Protein AF-A0A411X5J1-F1 (afdb_monomer_lite)

pLDDT: mean 71.18, std 16.51, range [30.91, 96.19]

Organism: NCBI:txid321983

Secondary structure (DSSP, 8-state):
----TTTHHHHHHHHHHHHHHHHHHHHHHHHHHHHHHHHHHHHHHHHHHHHHHHHHS-HHHHTT-HHHHHHHHHHHHHHHHHHTT-SSPPPGGG-EEEETTEES-SS--S-EEEEEEEEEE-TTT--EEEEEEEE-----S-----------------

Foldseek 3Di:
DDDDPPPVVVVVVVVVVVVVVVVVVVVVVVVVVVLVVLLVVLLVVQQVVLQVVLLPDDLVCLAPPLVVSLVSSLVSSQVSCVVSVPPFRFDSVQWDKPQDPHGRHPDDGQAIKIKTWTWDQDPVVRDIDIDIDTPRPRDGSPPPPPPPPPPPDDPPDD

Structure (mmCIF, N/CA/C/O backbone):
data_AF-A0A411X5J1-F1
#
_entry.id   AF-A0A411X5J1-F1
#
loop_
_atom_site.group_PDB
_atom_site.id
_atom_site.type_symbol
_atom_site.label_atom_id
_atom_site.label_alt_id
_atom_site.label_comp_id
_atom_site.label_asym_id
_atom_site.label_entity_id
_atom_site.label_seq_id
_atom_site.pdbx_PDB_ins_code
_atom_site.Cartn_x
_atom_site.Cartn_y
_atom_site.Cartn_z
_atom_site.occupancy
_atom_site.B_iso_or_equiv
_atom_site.auth_seq_id
_atom_site.auth_comp_id
_atom_site.auth_asym_id
_atom_site.auth_atom_id
_atom_site.pdbx_PDB_model_num
ATOM 1 N N . MET A 1 1 ? -33.454 -12.530 62.401 1.00 49.94 1 MET A N 1
ATOM 2 C CA . MET A 1 1 ? -32.163 -12.105 61.813 1.00 49.94 1 MET A CA 1
ATOM 3 C C . MET A 1 1 ? -32.412 -11.656 60.385 1.00 49.94 1 MET A C 1
ATOM 5 O O . MET A 1 1 ? -32.616 -12.488 59.516 1.00 49.94 1 MET A O 1
ATOM 9 N N . ASN A 1 2 ? -32.499 -10.345 60.175 1.00 54.47 2 ASN A N 1
ATOM 10 C CA . ASN A 1 2 ? -32.902 -9.745 58.906 1.00 54.47 2 ASN A CA 1
ATOM 11 C C . ASN A 1 2 ? -31.633 -9.324 58.146 1.00 54.47 2 ASN A C 1
ATOM 13 O O . ASN A 1 2 ? -31.114 -8.231 58.356 1.00 54.47 2 ASN A O 1
ATOM 17 N N . ARG A 1 3 ? -31.052 -10.237 57.358 1.00 63.88 3 ARG A N 1
ATOM 18 C CA . ARG A 1 3 ? -29.898 -9.924 56.501 1.00 63.88 3 ARG A CA 1
ATOM 19 C C . ARG A 1 3 ? -30.434 -9.253 55.243 1.00 63.88 3 ARG A C 1
ATOM 21 O O . ARG A 1 3 ? -31.085 -9.914 54.448 1.00 63.88 3 ARG A O 1
ATOM 28 N N . GLN A 1 4 ? -30.207 -7.951 55.093 1.00 57.50 4 GLN A N 1
ATOM 29 C CA . GLN A 1 4 ? -30.597 -7.196 53.901 1.00 57.50 4 GLN A CA 1
ATOM 30 C C . GLN A 1 4 ? -29.741 -7.636 52.695 1.00 57.50 4 GLN A C 1
ATOM 32 O O . GLN A 1 4 ? -28.550 -7.331 52.672 1.00 57.50 4 GLN A O 1
ATOM 37 N N . PRO A 1 5 ? -30.309 -8.282 51.658 1.00 59.94 5 PRO A N 1
ATOM 38 C CA . PRO A 1 5 ? -29.554 -8.740 50.486 1.00 59.94 5 PRO A CA 1
ATOM 39 C C . PRO A 1 5 ? -29.338 -7.631 49.434 1.00 59.94 5 PRO A C 1
ATOM 41 O O . PRO A 1 5 ? -29.027 -7.906 48.280 1.00 59.94 5 PRO A O 1
ATOM 44 N N . HIS A 1 6 ? -29.581 -6.362 49.777 1.00 57.56 6 HIS A N 1
ATOM 45 C CA . HIS A 1 6 ? -29.662 -5.280 48.785 1.00 57.56 6 HIS A CA 1
ATOM 46 C C . HIS A 1 6 ? -28.303 -4.693 48.389 1.00 57.56 6 HIS A C 1
ATOM 48 O O . HIS A 1 6 ? -28.175 -4.154 47.295 1.00 57.56 6 HIS A O 1
ATOM 54 N N . ARG A 1 7 ? -27.275 -4.829 49.233 1.00 59.69 7 ARG A N 1
ATOM 55 C CA . ARG A 1 7 ? -25.958 -4.227 48.975 1.00 59.69 7 ARG A CA 1
ATOM 56 C C . ARG A 1 7 ? -25.093 -5.042 48.004 1.00 59.69 7 ARG A C 1
ATOM 58 O O . ARG A 1 7 ? -24.275 -4.469 47.298 1.00 59.69 7 ARG A O 1
ATOM 65 N N . GLU A 1 8 ? -25.318 -6.351 47.916 1.00 62.91 8 GLU A N 1
ATOM 66 C CA . GLU A 1 8 ? -24.549 -7.260 47.050 1.00 62.91 8 GLU A CA 1
ATOM 67 C C . GLU A 1 8 ? -24.959 -7.164 45.570 1.00 62.91 8 GLU A C 1
ATOM 69 O O . GLU A 1 8 ? -24.153 -7.414 44.678 1.00 62.91 8 GLU A O 1
ATOM 74 N N . ARG A 1 9 ? -26.188 -6.714 45.284 1.00 65.88 9 ARG A N 1
ATOM 75 C CA . ARG A 1 9 ? -26.697 -6.594 43.908 1.00 65.88 9 ARG A CA 1
ATOM 76 C C . ARG A 1 9 ? -26.044 -5.463 43.109 1.00 65.88 9 ARG A C 1
ATOM 78 O O . ARG A 1 9 ? -25.928 -5.582 41.896 1.00 65.88 9 ARG A O 1
ATOM 85 N N . GLY A 1 10 ? -25.603 -4.392 43.775 1.00 73.56 10 GLY A N 1
ATOM 86 C CA . GLY A 1 10 ? -24.994 -3.233 43.108 1.00 73.56 10 GLY A CA 1
ATOM 87 C C . GLY A 1 10 ? -23.571 -3.484 42.602 1.00 73.56 10 GLY A C 1
ATOM 88 O O . GLY A 1 10 ? -23.153 -2.887 41.613 1.00 73.56 10 GLY A O 1
ATOM 89 N N . ILE A 1 11 ? -22.834 -4.393 43.244 1.00 85.19 11 ILE A N 1
ATOM 90 C CA . ILE A 1 11 ? -21.459 -4.728 42.845 1.00 85.19 11 ILE A CA 1
ATOM 91 C C . ILE A 1 11 ? -21.482 -5.567 41.563 1.00 85.19 11 ILE A C 1
ATOM 93 O O . ILE A 1 11 ? -20.796 -5.231 40.600 1.00 85.19 11 ILE A O 1
ATOM 97 N N . ALA A 1 12 ? -22.369 -6.564 41.494 1.00 83.94 12 ALA A N 1
ATOM 98 C CA . ALA A 1 12 ? -22.516 -7.420 40.318 1.00 83.94 12 ALA A CA 1
ATOM 99 C C . ALA A 1 12 ? -22.867 -6.633 39.040 1.00 83.94 12 ALA A C 1
ATOM 101 O O . ALA A 1 12 ? -22.371 -6.944 37.958 1.00 83.94 12 ALA A O 1
ATOM 102 N N . THR A 1 13 ? -23.684 -5.579 39.147 1.00 87.94 13 THR A N 1
ATOM 103 C CA . THR A 1 13 ? -24.018 -4.729 37.992 1.00 87.94 13 THR A CA 1
ATOM 104 C C . THR A 1 13 ? -22.830 -3.914 37.486 1.00 87.94 13 THR A C 1
ATOM 106 O O . THR A 1 13 ? -22.693 -3.730 36.279 1.00 87.94 13 THR A O 1
ATOM 109 N N . ILE A 1 14 ? -21.959 -3.446 38.385 1.00 91.25 14 ILE A N 1
ATOM 110 C CA . ILE A 1 14 ? -20.769 -2.667 38.013 1.00 91.25 14 ILE A CA 1
ATOM 111 C C . ILE A 1 14 ? -19.738 -3.574 37.340 1.00 91.25 14 ILE A C 1
ATOM 113 O O . ILE A 1 14 ? -19.187 -3.212 36.302 1.00 91.25 14 ILE A O 1
ATOM 117 N N . GLU A 1 15 ? -19.524 -4.773 37.882 1.00 92.19 15 GLU A N 1
ATOM 118 C CA . GLU A 1 15 ? -18.631 -5.767 37.281 1.00 92.19 15 GLU A CA 1
ATOM 119 C C . GLU A 1 15 ? -19.119 -6.184 35.888 1.00 92.19 15 GLU A C 1
ATOM 121 O O . GLU A 1 15 ? -18.337 -6.195 34.938 1.00 92.19 15 GLU A O 1
ATOM 126 N N . MET A 1 16 ? -20.425 -6.428 35.723 1.00 93.50 16 MET A N 1
ATOM 127 C CA . MET A 1 16 ? -20.998 -6.755 34.416 1.00 93.50 16 MET A CA 1
ATOM 128 C C . MET A 1 16 ? -20.840 -5.601 33.415 1.00 93.50 16 MET A C 1
ATOM 130 O O . MET A 1 16 ? -20.458 -5.836 32.270 1.00 93.50 16 MET A O 1
ATOM 134 N N . ALA A 1 17 ? -21.078 -4.354 33.834 1.00 93.69 17 ALA A N 1
ATOM 135 C CA . ALA A 1 17 ? -20.892 -3.185 32.975 1.00 93.69 17 ALA A CA 1
ATOM 136 C C . ALA A 1 17 ? -19.426 -3.019 32.536 1.00 93.69 17 ALA A C 1
ATOM 138 O O . ALA A 1 17 ? -19.161 -2.711 31.370 1.00 93.69 17 ALA A O 1
ATOM 139 N N . ALA A 1 18 ? -18.472 -3.275 33.435 1.00 94.12 18 ALA A N 1
ATOM 140 C CA . ALA A 1 18 ? -17.049 -3.243 33.115 1.00 94.12 18 ALA A CA 1
ATOM 141 C C . ALA A 1 18 ? -16.677 -4.315 32.079 1.00 94.12 18 ALA A C 1
ATOM 143 O O . ALA A 1 18 ? -16.007 -4.002 31.095 1.00 94.12 18 ALA A O 1
ATOM 144 N N . VAL A 1 19 ? -17.167 -5.550 32.246 1.00 96.19 19 VAL A N 1
ATOM 145 C CA . VAL A 1 19 ? -16.939 -6.639 31.282 1.00 96.19 19 VAL A CA 1
ATOM 146 C C . VAL A 1 19 ? -17.532 -6.292 29.918 1.00 96.19 19 VAL A C 1
ATOM 148 O O . VAL A 1 19 ? -16.838 -6.411 28.913 1.00 96.19 19 VAL A O 1
ATOM 151 N N . VAL A 1 20 ? -18.772 -5.796 29.864 1.00 96.06 20 VAL A N 1
ATOM 152 C CA . VAL A 1 20 ? -19.411 -5.404 28.596 1.00 96.06 20 VAL A CA 1
ATOM 153 C C . VAL A 1 20 ? -18.599 -4.314 27.896 1.00 96.06 20 VAL A C 1
ATOM 155 O O . VAL A 1 20 ? -18.256 -4.459 26.724 1.00 96.06 20 VAL A O 1
ATOM 158 N N . THR A 1 21 ? -18.204 -3.266 28.618 1.00 94.12 21 THR A N 1
ATOM 159 C CA . THR A 1 21 ? -17.416 -2.167 28.040 1.00 94.12 21 THR A CA 1
ATOM 160 C C . THR A 1 21 ? -16.065 -2.663 27.518 1.00 94.12 21 THR A C 1
ATOM 162 O O . THR A 1 21 ? -15.686 -2.354 26.389 1.00 94.12 21 THR A O 1
ATOM 165 N N . LEU A 1 22 ? -15.368 -3.502 28.292 1.00 95.75 22 LEU A N 1
ATOM 166 C CA . LEU A 1 22 ? -14.099 -4.108 27.889 1.00 95.75 22 LEU A CA 1
ATOM 167 C C . LEU A 1 22 ? -14.261 -4.980 26.635 1.00 95.75 22 LEU A C 1
ATOM 169 O O . LEU A 1 22 ? -13.460 -4.880 25.708 1.00 95.75 22 LEU A O 1
ATOM 173 N N . THR A 1 23 ? -15.311 -5.802 26.570 1.00 95.94 23 THR A N 1
ATOM 174 C CA . THR A 1 23 ? -15.566 -6.656 25.400 1.00 95.94 23 THR A CA 1
ATOM 175 C C . THR A 1 23 ? -15.847 -5.844 24.138 1.00 95.94 23 THR A C 1
ATOM 177 O O . THR A 1 23 ? -15.330 -6.199 23.082 1.00 95.94 23 THR A O 1
ATOM 180 N N . ILE A 1 24 ? -16.578 -4.726 24.236 1.00 93.81 24 ILE A N 1
ATOM 181 C CA . ILE A 1 24 ? -16.824 -3.824 23.099 1.00 93.81 24 ILE A CA 1
ATOM 182 C C . ILE A 1 24 ? -15.504 -3.236 22.586 1.00 93.81 24 ILE A C 1
ATOM 184 O O . ILE A 1 24 ? -15.264 -3.242 21.380 1.00 93.81 24 ILE A O 1
ATOM 188 N N . VAL A 1 25 ? -14.625 -2.786 23.487 1.00 91.56 25 VAL A N 1
ATOM 189 C CA . VAL A 1 25 ? -13.308 -2.240 23.114 1.00 91.56 25 VAL A CA 1
ATOM 190 C C . VAL A 1 25 ? -12.439 -3.304 22.439 1.00 91.56 25 VAL A C 1
ATOM 192 O O . VAL A 1 25 ? -11.850 -3.040 21.393 1.00 91.56 25 VAL A O 1
ATOM 195 N N . ILE A 1 26 ? -12.388 -4.523 22.984 1.00 94.31 26 ILE A N 1
ATOM 196 C CA . ILE A 1 26 ? -11.620 -5.627 22.387 1.00 94.31 26 ILE A CA 1
ATOM 197 C C . ILE A 1 26 ? -12.154 -5.965 20.991 1.00 94.31 26 ILE A C 1
ATOM 199 O O . ILE A 1 26 ? -11.372 -6.125 20.054 1.00 94.31 26 ILE A O 1
ATOM 203 N N . LEU A 1 27 ? -13.476 -6.035 20.830 1.00 93.81 27 LEU A N 1
ATOM 204 C CA . LEU A 1 27 ? -14.103 -6.341 19.546 1.00 93.81 27 LEU A CA 1
ATOM 205 C C . LEU A 1 27 ? -13.804 -5.243 18.513 1.00 93.81 27 LEU A C 1
ATOM 207 O O . LEU A 1 27 ? -13.432 -5.559 17.384 1.00 93.81 27 LEU A O 1
ATOM 211 N N . ALA A 1 28 ? -13.854 -3.969 18.914 1.00 87.06 28 ALA A N 1
ATOM 212 C CA . ALA A 1 28 ? -13.462 -2.848 18.061 1.00 87.06 28 ALA A CA 1
ATOM 213 C C . ALA A 1 28 ? -11.994 -2.947 17.605 1.00 87.06 28 ALA A C 1
ATOM 215 O O . ALA A 1 28 ? -11.712 -2.777 16.420 1.00 87.06 28 ALA A O 1
ATOM 216 N N . MET A 1 29 ? -11.070 -3.301 18.505 1.00 86.44 29 MET A N 1
ATOM 217 C CA . MET A 1 29 ? -9.647 -3.481 18.174 1.00 86.44 29 MET A CA 1
ATOM 218 C C . MET A 1 2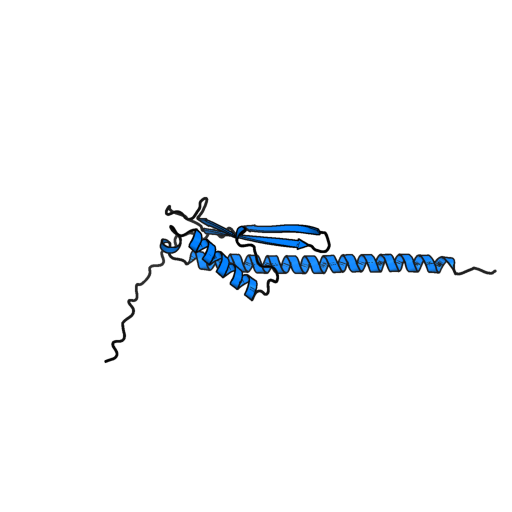9 ? -9.411 -4.641 17.192 1.00 86.44 29 MET A C 1
ATOM 220 O O . MET A 1 29 ? -8.605 -4.522 16.264 1.00 86.44 29 MET A O 1
ATOM 224 N N . ILE A 1 30 ? -10.127 -5.758 17.354 1.00 92.38 30 ILE A N 1
ATOM 225 C CA . ILE A 1 30 ? -10.042 -6.906 16.435 1.00 92.38 30 ILE A CA 1
ATOM 226 C C . ILE A 1 30 ? -10.561 -6.520 15.043 1.00 92.38 30 ILE A C 1
ATOM 228 O O . ILE A 1 30 ? -9.914 -6.814 14.040 1.00 92.38 30 ILE A O 1
ATOM 232 N N . VAL A 1 31 ? -11.693 -5.817 14.965 1.00 89.62 31 VAL A N 1
ATOM 233 C CA . VAL A 1 31 ? -12.254 -5.365 13.681 1.00 89.62 31 VAL A CA 1
ATOM 234 C C . VAL A 1 31 ? -11.323 -4.364 12.993 1.00 89.62 31 VAL A C 1
ATOM 236 O O . VAL A 1 31 ? -11.057 -4.497 11.797 1.00 89.62 31 VAL A O 1
ATOM 239 N N . LEU A 1 32 ? -10.777 -3.401 13.743 1.00 82.56 32 LEU A N 1
ATOM 240 C CA . LEU A 1 32 ? -9.849 -2.403 13.211 1.00 82.56 32 LEU A CA 1
ATOM 241 C C . LEU A 1 32 ? -8.582 -3.061 12.649 1.00 82.56 32 LEU A C 1
ATOM 243 O O . LEU A 1 32 ? -8.197 -2.795 11.511 1.00 82.56 32 LEU A O 1
ATOM 247 N N . SER A 1 33 ? -7.963 -3.969 13.407 1.00 83.75 33 SER A N 1
ATOM 248 C CA . SER A 1 33 ? -6.767 -4.693 12.955 1.00 83.75 33 SER A CA 1
ATOM 249 C C . SER A 1 33 ? -7.040 -5.598 11.748 1.00 83.75 33 SER A C 1
ATOM 251 O O . SER A 1 33 ? -6.227 -5.641 10.820 1.00 83.75 33 SER A O 1
ATOM 253 N N . GLY A 1 34 ? -8.201 -6.259 11.691 1.00 87.00 34 GLY A N 1
ATOM 254 C CA . GLY A 1 34 ? -8.632 -7.029 10.521 1.00 87.00 34 GLY A CA 1
ATOM 255 C C . GLY A 1 34 ? -8.758 -6.166 9.262 1.00 87.00 34 GLY A C 1
ATOM 256 O O . GLY A 1 34 ? -8.268 -6.536 8.196 1.00 87.00 34 GLY A O 1
ATOM 257 N N . ARG A 1 35 ? -9.337 -4.969 9.391 1.00 84.44 35 ARG A N 1
ATOM 258 C CA . ARG A 1 35 ? -9.459 -4.028 8.272 1.00 84.44 35 ARG A CA 1
ATOM 259 C C . ARG A 1 35 ? -8.094 -3.512 7.808 1.00 84.44 35 ARG A C 1
ATOM 261 O O . ARG A 1 35 ? -7.809 -3.542 6.613 1.00 84.44 35 ARG A O 1
ATOM 268 N N . LEU A 1 36 ? -7.227 -3.102 8.736 1.00 77.25 36 LEU A N 1
ATOM 269 C CA . LEU A 1 36 ? -5.877 -2.616 8.415 1.00 77.25 36 LEU A CA 1
ATOM 270 C C . LEU A 1 36 ? -5.031 -3.688 7.714 1.00 77.25 36 LEU A C 1
ATOM 272 O O . LEU A 1 36 ? -4.383 -3.412 6.705 1.00 77.25 36 LEU A O 1
ATOM 276 N N . THR A 1 37 ? -5.068 -4.927 8.211 1.00 83.00 37 THR A N 1
ATOM 277 C CA . THR A 1 37 ? -4.328 -6.044 7.602 1.00 83.00 37 THR A CA 1
ATOM 278 C C . THR A 1 37 ? -4.854 -6.395 6.213 1.00 83.00 37 THR A C 1
ATOM 280 O O . THR A 1 37 ? -4.048 -6.601 5.306 1.00 83.00 37 THR A O 1
ATOM 283 N N . TRP A 1 38 ? -6.176 -6.390 6.003 1.00 85.06 38 TRP A N 1
ATOM 284 C CA . TRP A 1 38 ? -6.763 -6.572 4.672 1.00 85.06 38 TRP A CA 1
ATOM 285 C C . TRP A 1 38 ? -6.260 -5.520 3.681 1.00 85.06 38 TRP A C 1
ATOM 287 O O . TRP A 1 38 ? -5.773 -5.872 2.604 1.00 85.06 38 TRP A O 1
ATOM 297 N N . HIS A 1 39 ? -6.308 -4.238 4.060 1.00 78.50 39 HIS A N 1
ATOM 298 C CA . HIS A 1 39 ? -5.860 -3.164 3.181 1.00 78.50 39 HIS A CA 1
ATOM 299 C C . HIS A 1 39 ? -4.362 -3.257 2.856 1.00 78.50 39 HIS A C 1
ATOM 301 O O . HIS A 1 39 ? -3.975 -3.084 1.701 1.00 78.50 39 HIS A O 1
ATOM 307 N N . ALA A 1 40 ? -3.526 -3.604 3.838 1.00 76.62 40 ALA A N 1
ATOM 308 C CA . ALA A 1 40 ? -2.096 -3.811 3.621 1.00 76.62 40 ALA A CA 1
ATOM 309 C C . ALA A 1 40 ? -1.814 -4.974 2.649 1.00 76.62 40 ALA A C 1
ATOM 311 O O . ALA A 1 40 ? -0.965 -4.865 1.761 1.00 76.62 40 ALA A O 1
ATOM 312 N N . ILE A 1 41 ? -2.545 -6.088 2.771 1.00 84.25 41 ILE A N 1
ATOM 313 C CA . ILE A 1 41 ? -2.394 -7.255 1.885 1.00 84.25 41 ILE A CA 1
ATOM 314 C C . ILE A 1 41 ? -2.870 -6.941 0.460 1.00 84.25 41 ILE A C 1
ATOM 316 O O . ILE A 1 41 ? -2.279 -7.399 -0.517 1.00 84.25 41 ILE A O 1
ATOM 320 N N . ALA A 1 42 ? -3.941 -6.168 0.314 1.00 83.44 42 ALA A N 1
ATOM 321 C CA . ALA A 1 42 ? -4.408 -5.742 -0.998 1.00 83.44 42 ALA A CA 1
ATOM 322 C C . ALA A 1 42 ? -3.409 -4.779 -1.663 1.00 83.44 42 ALA A C 1
ATOM 324 O O . ALA A 1 42 ? -3.069 -4.970 -2.832 1.00 83.44 42 ALA A O 1
ATOM 325 N N . LEU A 1 43 ? -2.872 -3.809 -0.910 1.00 80.00 43 LEU A N 1
ATOM 326 C CA . LEU A 1 43 ? -1.879 -2.862 -1.421 1.00 80.00 43 LEU A CA 1
ATOM 327 C C . LEU A 1 43 ? -0.571 -3.560 -1.822 1.00 80.00 43 LEU A C 1
ATOM 329 O O . LEU A 1 43 ? -0.110 -3.350 -2.938 1.00 80.00 43 LEU A O 1
ATOM 333 N N . THR A 1 44 ? -0.011 -4.430 -0.967 1.00 81.81 44 THR A N 1
ATOM 334 C CA . THR A 1 44 ? 1.184 -5.242 -1.306 1.00 81.81 44 THR A CA 1
ATOM 335 C C . THR A 1 44 ? 0.995 -5.984 -2.620 1.00 81.81 44 THR A C 1
ATOM 337 O O . THR A 1 44 ? 1.827 -5.898 -3.511 1.00 81.81 44 THR A O 1
ATOM 340 N N . LYS A 1 45 ? -0.122 -6.697 -2.783 1.00 83.81 45 LYS A N 1
ATOM 341 C CA . LYS A 1 45 ? -0.388 -7.454 -4.012 1.00 83.81 45 LYS A CA 1
ATOM 342 C C . LYS A 1 45 ? -0.546 -6.546 -5.230 1.00 83.81 45 LYS A C 1
ATOM 344 O O . LYS A 1 45 ? -0.090 -6.917 -6.312 1.00 83.81 45 LYS A O 1
ATOM 349 N N . GLY A 1 46 ? -1.170 -5.380 -5.064 1.00 80.00 46 GLY A N 1
ATOM 350 C CA . GLY A 1 46 ? -1.326 -4.391 -6.129 1.00 80.00 46 GLY A CA 1
ATOM 351 C C . GLY A 1 46 ? 0.008 -3.806 -6.588 1.00 80.00 46 GLY A C 1
ATOM 352 O O . GLY A 1 46 ? 0.284 -3.775 -7.790 1.00 80.00 46 GLY A O 1
ATOM 353 N N . VAL A 1 47 ? 0.870 -3.425 -5.643 1.00 80.88 47 VAL A N 1
ATOM 354 C CA . VAL A 1 47 ? 2.227 -2.938 -5.931 1.00 80.88 47 VAL A CA 1
ATOM 355 C C . VAL A 1 47 ? 3.073 -4.049 -6.559 1.00 80.88 47 VAL A C 1
ATOM 357 O O . VAL A 1 47 ? 3.685 -3.820 -7.600 1.00 80.88 47 VAL A O 1
ATOM 360 N N . ALA A 1 48 ? 3.022 -5.276 -6.036 1.00 81.12 48 ALA A N 1
ATOM 361 C CA . ALA A 1 48 ? 3.765 -6.420 -6.563 1.00 81.12 48 ALA A CA 1
ATOM 362 C C . ALA A 1 48 ? 3.393 -6.731 -8.017 1.00 81.12 48 ALA A C 1
ATOM 364 O O . ALA A 1 48 ? 4.258 -6.982 -8.862 1.00 81.12 48 ALA A O 1
ATOM 365 N N . ASN A 1 49 ? 2.093 -6.720 -8.323 1.00 83.38 49 ASN A N 1
ATOM 366 C CA . ASN A 1 49 ? 1.600 -6.942 -9.677 1.00 83.38 49 ASN A CA 1
ATOM 367 C C . ASN A 1 49 ? 2.027 -5.806 -10.612 1.00 83.38 49 ASN A C 1
ATOM 369 O O . ASN A 1 49 ? 2.501 -6.055 -11.719 1.00 83.38 49 ASN A O 1
ATOM 373 N N . THR A 1 50 ? 1.937 -4.565 -10.138 1.00 79.75 50 THR A N 1
ATOM 374 C CA . THR A 1 50 ? 2.358 -3.390 -10.905 1.00 79.75 50 THR A CA 1
ATOM 375 C C . THR A 1 50 ? 3.853 -3.420 -11.196 1.00 79.75 50 THR A C 1
ATOM 377 O O . THR A 1 50 ? 4.245 -3.247 -12.345 1.00 79.75 50 THR A O 1
ATOM 380 N N . ASN A 1 51 ? 4.688 -3.752 -10.211 1.00 79.38 51 ASN A N 1
ATOM 381 C CA . ASN A 1 51 ? 6.128 -3.944 -10.390 1.00 79.38 51 ASN A CA 1
ATOM 382 C C . ASN A 1 51 ? 6.436 -4.979 -11.481 1.00 79.38 51 ASN A C 1
ATOM 384 O O . ASN A 1 51 ? 7.312 -4.757 -12.315 1.00 79.38 51 ASN A O 1
ATOM 388 N N . ARG A 1 52 ? 5.696 -6.095 -11.523 1.00 80.69 52 ARG A N 1
ATOM 389 C CA . ARG A 1 52 ? 5.852 -7.110 -12.580 1.00 80.69 52 ARG A CA 1
ATOM 390 C C . ARG A 1 52 ? 5.484 -6.572 -13.955 1.00 80.69 52 ARG A C 1
ATOM 392 O O . ARG A 1 52 ? 6.218 -6.829 -14.903 1.00 80.69 52 ARG A O 1
ATOM 399 N N . ILE A 1 53 ? 4.383 -5.831 -14.066 1.00 82.81 53 ILE A N 1
ATOM 400 C CA . ILE A 1 53 ? 3.973 -5.210 -15.331 1.00 82.81 53 ILE A CA 1
ATOM 401 C C . ILE A 1 53 ? 5.046 -4.213 -15.767 1.00 82.81 53 ILE A C 1
ATOM 403 O O . ILE A 1 53 ? 5.562 -4.333 -16.876 1.00 82.81 53 ILE A O 1
ATOM 407 N N . VAL A 1 54 ? 5.454 -3.305 -14.876 1.00 79.06 54 VAL A N 1
ATOM 408 C CA . VAL A 1 54 ? 6.466 -2.273 -15.136 1.00 79.06 54 VAL A CA 1
ATOM 409 C C . VAL A 1 54 ? 7.800 -2.875 -15.578 1.00 79.06 54 VAL A C 1
ATOM 411 O O . VAL A 1 54 ? 8.403 -2.395 -16.534 1.00 79.06 54 VAL A O 1
ATOM 414 N N . ALA A 1 55 ? 8.225 -3.979 -14.967 1.00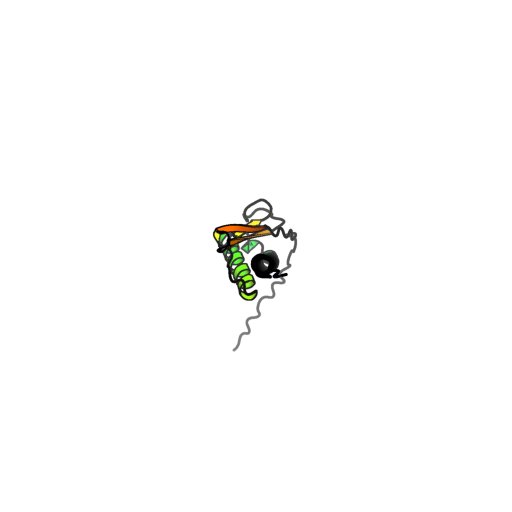 75.88 55 ALA A N 1
ATOM 415 C CA . ALA A 1 55 ? 9.452 -4.676 -15.346 1.00 75.88 55 ALA A CA 1
ATOM 416 C C . ALA A 1 55 ? 9.415 -5.306 -16.750 1.00 75.88 55 ALA A C 1
ATOM 418 O O . ALA A 1 55 ? 10.467 -5.625 -17.303 1.00 75.88 55 ALA A O 1
ATOM 419 N N . THR A 1 56 ? 8.230 -5.491 -17.337 1.00 81.31 56 THR A N 1
ATOM 420 C CA . THR A 1 56 ? 8.088 -5.993 -18.713 1.00 81.31 56 THR A CA 1
ATOM 421 C C . THR A 1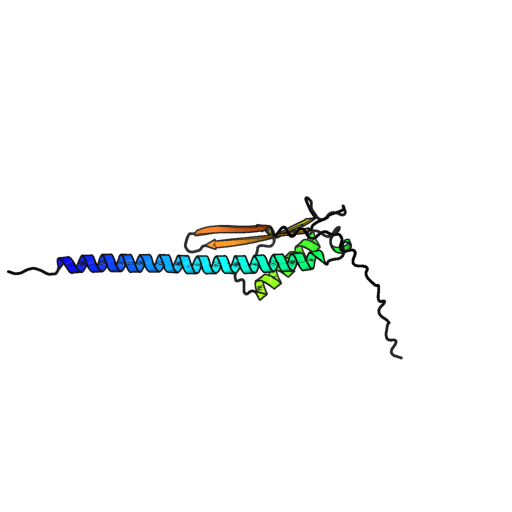 56 ? 8.047 -4.886 -19.764 1.00 81.31 56 THR A C 1
ATOM 423 O O . THR A 1 56 ? 8.134 -5.195 -20.953 1.00 81.31 56 THR A O 1
ATOM 426 N N . LEU A 1 57 ? 7.950 -3.609 -19.365 1.00 79.06 57 LEU A N 1
ATOM 427 C CA . LEU A 1 57 ? 7.933 -2.509 -20.326 1.00 79.06 57 LEU A CA 1
ATOM 428 C C . LEU A 1 57 ? 9.294 -2.357 -21.029 1.00 79.06 57 LEU A C 1
ATOM 430 O O . LEU A 1 57 ? 10.352 -2.490 -20.407 1.00 79.06 57 LEU A O 1
ATOM 434 N N . PRO A 1 58 ? 9.301 -2.041 -22.338 1.00 76.81 58 PRO A N 1
ATOM 435 C CA . PRO A 1 58 ? 10.534 -1.776 -23.058 1.00 76.81 58 PRO A CA 1
ATOM 436 C C . PRO A 1 58 ? 11.224 -0.539 -22.487 1.00 76.81 58 PRO A C 1
ATOM 438 O O . PRO A 1 58 ? 10.593 0.479 -22.202 1.00 76.81 58 PRO A O 1
ATOM 441 N N . ARG A 1 59 ? 12.554 -0.584 -22.397 1.00 72.19 59 ARG A N 1
ATOM 442 C CA . ARG A 1 59 ? 13.354 0.491 -21.795 1.00 72.19 59 ARG A CA 1
ATOM 443 C C . ARG A 1 59 ? 13.097 1.869 -22.417 1.00 72.19 59 ARG A C 1
ATOM 445 O O . ARG A 1 59 ? 13.075 2.856 -21.694 1.00 72.19 59 ARG A O 1
ATOM 452 N N . ALA A 1 60 ? 12.804 1.915 -23.717 1.00 70.38 60 ALA A N 1
ATOM 453 C CA . ALA A 1 60 ? 12.445 3.136 -24.440 1.00 70.38 60 ALA A CA 1
ATOM 454 C C . ALA A 1 60 ? 11.151 3.813 -23.941 1.00 70.38 60 ALA A C 1
ATOM 456 O O . ALA A 1 60 ? 10.976 5.002 -24.162 1.00 70.38 60 ALA A O 1
ATOM 457 N N . THR A 1 61 ? 10.254 3.078 -23.274 1.00 72.25 61 THR A N 1
ATOM 458 C CA . THR A 1 61 ? 9.032 3.637 -22.656 1.00 72.25 61 THR A CA 1
ATOM 459 C C . THR A 1 6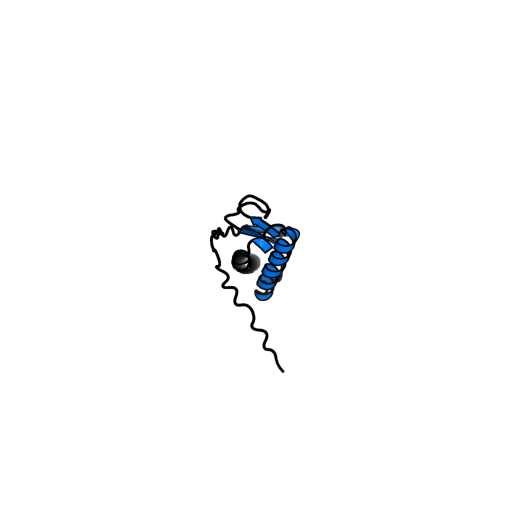1 ? 9.238 4.095 -21.213 1.00 72.25 61 THR A C 1
ATOM 461 O O . THR A 1 61 ? 8.455 4.891 -20.706 1.00 72.25 61 THR A O 1
ATOM 464 N N . ILE A 1 62 ? 10.292 3.606 -20.556 1.00 72.62 62 ILE A N 1
ATOM 465 C CA . ILE A 1 62 ? 10.633 3.918 -19.160 1.00 72.62 62 ILE A CA 1
ATOM 466 C C . ILE A 1 62 ? 11.540 5.155 -19.107 1.00 72.62 62 ILE A C 1
ATOM 468 O O . ILE A 1 62 ? 11.403 6.020 -18.244 1.00 72.62 62 ILE A O 1
ATOM 472 N N . VAL A 1 63 ? 12.462 5.244 -20.061 1.00 67.00 63 VAL A N 1
ATOM 473 C CA . VAL A 1 63 ? 13.403 6.347 -20.232 1.00 67.00 63 VAL A CA 1
ATOM 474 C C . VAL A 1 63 ? 12.686 7.603 -20.737 1.00 67.00 63 VAL A C 1
ATOM 476 O O . VAL A 1 63 ? 11.979 7.561 -21.738 1.00 67.00 63 VAL A O 1
ATOM 479 N N . GLY A 1 64 ? 12.899 8.740 -20.066 1.00 61.91 64 GLY A N 1
ATOM 480 C CA . GLY A 1 64 ? 12.426 10.056 -20.530 1.00 61.91 64 GLY A CA 1
ATOM 481 C C . GLY A 1 64 ? 10.952 10.359 -20.236 1.00 61.91 64 GLY A C 1
ATOM 482 O O . GLY A 1 64 ? 10.481 11.452 -20.538 1.00 61.91 64 GLY A O 1
ATOM 483 N N . GLY A 1 65 ? 10.239 9.422 -19.604 1.00 61.00 65 GLY A N 1
ATOM 484 C CA . GLY A 1 65 ? 8.809 9.515 -19.314 1.00 61.00 65 GLY A CA 1
ATOM 485 C C . GLY A 1 65 ? 8.464 9.232 -17.856 1.00 61.00 65 GLY A C 1
ATOM 486 O O . GLY A 1 65 ? 7.467 8.566 -17.609 1.00 61.00 65 GLY A O 1
ATOM 487 N N . SER A 1 66 ? 9.253 9.709 -16.884 1.00 68.00 66 SER A N 1
ATOM 488 C CA . SER A 1 66 ? 9.002 9.450 -15.451 1.00 68.00 66 SER A CA 1
ATOM 489 C C . SER A 1 66 ? 7.584 9.836 -15.009 1.00 68.00 66 SER A C 1
ATOM 491 O O . SER A 1 66 ? 6.979 9.135 -14.204 1.00 68.00 66 SER A O 1
ATOM 493 N N . THR A 1 67 ? 7.011 10.894 -15.587 1.00 74.88 67 THR A N 1
ATOM 494 C CA . THR A 1 67 ? 5.620 11.305 -15.353 1.00 74.88 67 THR A CA 1
ATOM 495 C C . THR A 1 67 ? 4.617 10.330 -15.965 1.00 74.88 67 THR A C 1
ATOM 497 O O . THR A 1 67 ? 3.704 9.894 -15.273 1.00 74.88 67 THR A O 1
ATOM 500 N N . ALA A 1 68 ? 4.794 9.932 -17.226 1.00 76.44 68 ALA A N 1
ATOM 501 C CA . ALA A 1 68 ? 3.925 8.954 -17.885 1.00 76.44 68 ALA A CA 1
ATOM 502 C C . ALA A 1 68 ? 3.987 7.579 -17.198 1.00 76.44 68 ALA A C 1
ATOM 504 O O . ALA A 1 68 ? 2.958 6.933 -17.007 1.00 76.44 68 ALA A O 1
ATOM 505 N N . LEU A 1 69 ? 5.180 7.168 -16.763 1.00 79.19 69 LEU A N 1
ATOM 506 C CA . LEU A 1 69 ? 5.405 5.946 -16.002 1.00 79.19 69 LEU A CA 1
ATOM 507 C C . LEU A 1 69 ? 4.756 6.022 -14.617 1.00 79.19 69 LEU A C 1
ATOM 509 O O . LEU A 1 69 ? 4.111 5.062 -14.198 1.00 79.19 69 LEU A O 1
ATOM 513 N N . LYS A 1 70 ? 4.869 7.165 -13.928 1.00 81.31 70 LYS A N 1
ATOM 514 C CA . LYS A 1 70 ? 4.178 7.406 -12.657 1.00 81.31 70 LYS A CA 1
ATOM 515 C C . LYS A 1 70 ? 2.661 7.327 -12.835 1.00 81.31 70 LYS A C 1
ATOM 517 O O . LYS A 1 70 ? 2.029 6.566 -12.113 1.00 81.31 70 LYS A O 1
ATOM 522 N N . LEU A 1 71 ? 2.079 8.003 -13.829 1.00 83.94 71 LEU A N 1
ATOM 523 C CA . LEU A 1 71 ? 0.638 7.907 -14.117 1.00 83.94 71 LEU A CA 1
ATOM 524 C C . LEU A 1 71 ? 0.198 6.478 -14.466 1.00 83.94 71 LEU A C 1
ATOM 526 O O . LEU A 1 71 ? -0.841 6.017 -13.997 1.00 83.94 71 LEU A O 1
ATOM 530 N N . PHE A 1 72 ? 0.983 5.753 -15.263 1.00 84.69 72 PHE A N 1
ATOM 531 C CA . PHE A 1 72 ? 0.703 4.353 -15.583 1.00 84.69 72 PHE A CA 1
ATOM 532 C C . PHE A 1 72 ? 0.710 3.469 -14.326 1.00 84.69 72 PHE A C 1
ATOM 534 O O . PHE A 1 72 ? -0.184 2.646 -14.130 1.00 84.69 72 PHE A O 1
ATOM 541 N N . THR A 1 73 ? 1.694 3.677 -13.453 1.00 82.06 73 THR A N 1
ATOM 542 C CA . THR A 1 73 ? 1.842 2.964 -12.178 1.00 82.06 73 THR A CA 1
ATOM 543 C C . THR A 1 73 ? 0.680 3.269 -11.233 1.00 82.06 73 THR A C 1
ATOM 545 O O . THR A 1 73 ? 0.106 2.359 -10.643 1.00 82.06 73 THR A O 1
ATOM 548 N N . ILE A 1 74 ? 0.273 4.537 -11.142 1.00 85.44 74 ILE A N 1
ATOM 549 C CA . ILE A 1 74 ? -0.894 4.970 -10.367 1.00 85.44 74 ILE A CA 1
ATOM 550 C C . ILE A 1 74 ? -2.153 4.247 -10.861 1.00 85.44 74 ILE A C 1
ATOM 552 O O . ILE A 1 74 ? -2.845 3.605 -10.076 1.00 85.44 74 ILE A O 1
ATOM 556 N N . ASN A 1 75 ? -2.416 4.272 -12.171 1.00 86.88 75 ASN A N 1
ATOM 557 C CA . ASN A 1 75 ? -3.604 3.640 -12.752 1.00 86.88 75 ASN A CA 1
ATOM 558 C C . ASN A 1 75 ? -3.639 2.122 -12.536 1.00 86.88 75 ASN A C 1
ATOM 560 O O . ASN A 1 75 ? -4.696 1.561 -12.256 1.00 86.88 75 ASN A O 1
ATOM 564 N N . THR A 1 76 ? -2.493 1.453 -12.651 1.00 85.38 76 THR A N 1
ATOM 565 C CA . THR A 1 76 ? -2.395 -0.004 -12.470 1.00 85.38 76 THR A CA 1
ATOM 566 C C . THR A 1 76 ? -2.540 -0.419 -11.010 1.00 85.38 76 THR A C 1
ATOM 568 O O . THR A 1 76 ? -3.254 -1.384 -10.727 1.00 85.38 76 THR A O 1
ATOM 571 N N . VAL A 1 77 ? -1.950 0.330 -10.072 1.00 83.19 77 VAL A N 1
ATOM 572 C CA . VAL A 1 77 ? -2.186 0.100 -8.642 1.00 83.19 77 VAL A CA 1
ATOM 573 C C . VAL A 1 77 ? -3.643 0.380 -8.297 1.00 83.19 77 VAL A C 1
ATOM 575 O O . VAL A 1 77 ? -4.239 -0.445 -7.615 1.00 83.19 77 VAL A O 1
ATOM 578 N N . TYR A 1 78 ? -4.246 1.455 -8.812 1.00 87.12 78 TYR A N 1
ATOM 579 C CA . TYR A 1 78 ? -5.660 1.755 -8.580 1.00 87.12 78 TYR A CA 1
ATOM 580 C C . TYR A 1 78 ? -6.605 0.676 -9.097 1.00 87.12 78 TYR A C 1
ATOM 582 O O . TYR A 1 78 ? -7.583 0.347 -8.428 1.00 87.12 78 TYR A O 1
ATOM 590 N N . ASP A 1 79 ? -6.343 0.114 -10.273 1.00 87.75 79 ASP A N 1
ATOM 591 C CA . ASP A 1 79 ? -7.166 -0.973 -10.803 1.00 87.75 79 ASP A CA 1
ATOM 592 C C . ASP A 1 79 ? -7.016 -2.246 -9.946 1.00 87.75 79 ASP A C 1
ATOM 594 O O . ASP A 1 79 ? -7.995 -2.916 -9.598 1.00 87.75 79 ASP A O 1
ATOM 598 N N . ALA A 1 80 ? -5.795 -2.534 -9.486 1.00 82.94 80 ALA A N 1
ATOM 599 C CA . ALA A 1 80 ? -5.526 -3.650 -8.584 1.00 82.94 80 ALA A CA 1
ATOM 600 C C . ALA A 1 80 ? -6.163 -3.466 -7.191 1.00 82.94 80 ALA A C 1
ATOM 602 O O . ALA A 1 80 ? -6.740 -4.405 -6.644 1.00 82.94 80 ALA A O 1
ATOM 603 N N . THR A 1 81 ? -6.107 -2.267 -6.609 1.00 83.25 81 THR A N 1
ATOM 604 C CA . THR A 1 81 ? -6.734 -1.980 -5.310 1.00 83.25 81 THR A CA 1
ATOM 605 C C . THR A 1 81 ? -8.253 -1.958 -5.425 1.00 83.25 81 THR A C 1
ATOM 607 O O . THR A 1 81 ? -8.944 -2.526 -4.578 1.00 83.25 81 THR A O 1
ATOM 610 N N . ARG A 1 82 ? -8.797 -1.388 -6.503 1.00 86.38 82 ARG A N 1
ATOM 611 C CA . ARG A 1 82 ? -10.241 -1.363 -6.756 1.00 86.38 82 ARG A CA 1
ATOM 612 C C . ARG A 1 82 ? -10.811 -2.761 -6.966 1.00 86.38 82 ARG A C 1
ATOM 614 O O . ARG A 1 82 ? -11.845 -3.083 -6.386 1.00 86.38 82 ARG A O 1
ATOM 621 N N . SER A 1 83 ? -10.139 -3.605 -7.748 1.00 83.56 83 SER A N 1
ATOM 622 C CA . SER A 1 83 ? -10.545 -5.006 -7.931 1.00 83.56 83 SER A CA 1
ATOM 623 C C . SER A 1 83 ? -10.430 -5.832 -6.643 1.00 83.56 83 SER A C 1
ATOM 625 O O . SER A 1 83 ? -11.210 -6.761 -6.444 1.00 83.56 83 SER A O 1
ATOM 627 N N . ALA A 1 84 ? -9.532 -5.453 -5.728 1.00 79.38 84 ALA A N 1
ATOM 628 C CA . ALA A 1 84 ? -9.438 -6.023 -4.383 1.00 79.38 84 ALA A CA 1
ATOM 629 C C . ALA A 1 84 ? -10.485 -5.476 -3.386 1.00 79.38 84 ALA A C 1
ATOM 631 O O . ALA A 1 84 ? -10.506 -5.907 -2.231 1.00 79.38 84 ALA A O 1
ATOM 632 N N . GLY A 1 85 ? -11.349 -4.542 -3.805 1.00 82.19 85 GLY A N 1
ATOM 633 C CA . GLY A 1 85 ? -12.382 -3.949 -2.952 1.00 82.19 85 GLY A CA 1
ATOM 634 C C . GLY A 1 85 ? -11.824 -3.007 -1.884 1.00 82.19 85 GLY A C 1
ATOM 635 O O . GLY A 1 85 ? -12.351 -2.950 -0.775 1.00 82.19 85 GLY A O 1
ATOM 636 N N . LEU A 1 86 ? -10.723 -2.311 -2.175 1.00 80.81 86 LEU A N 1
ATOM 637 C CA . LEU A 1 86 ? -10.152 -1.327 -1.260 1.00 80.81 86 LEU A CA 1
ATOM 638 C C . LEU A 1 86 ? -11.065 -0.092 -1.173 1.00 80.81 86 LEU A C 1
ATOM 640 O O . LEU A 1 86 ? -11.201 0.644 -2.146 1.00 80.81 86 LEU A O 1
ATOM 644 N N . ASP A 1 87 ? -11.664 0.152 -0.004 1.00 78.25 87 ASP A N 1
ATOM 645 C CA . ASP A 1 87 ? -12.494 1.351 0.228 1.00 78.25 87 ASP A CA 1
ATOM 646 C C . ASP A 1 87 ? -11.691 2.660 0.154 1.00 78.25 87 ASP A C 1
ATOM 648 O O . ASP A 1 87 ? -12.214 3.699 -0.245 1.00 78.25 87 ASP A O 1
ATOM 652 N N . ILE A 1 88 ? -10.427 2.617 0.589 1.00 76.56 88 ILE A N 1
ATOM 653 C CA . ILE A 1 88 ? -9.525 3.769 0.644 1.00 76.56 88 ILE A CA 1
ATOM 654 C C . ILE A 1 88 ? -8.506 3.615 -0.472 1.00 76.56 88 ILE A C 1
ATOM 656 O O . ILE A 1 88 ? -7.775 2.628 -0.524 1.00 76.56 88 ILE A O 1
ATOM 660 N N . GLN A 1 89 ? -8.465 4.606 -1.349 1.00 79.44 89 GLN A N 1
ATOM 661 C CA . GLN A 1 89 ? -7.541 4.665 -2.469 1.00 79.44 89 GLN A CA 1
ATOM 662 C C . GLN A 1 89 ? -6.239 5.365 -2.023 1.00 79.44 89 GLN A C 1
ATOM 664 O O . GLN A 1 89 ? -6.308 6.327 -1.255 1.00 79.44 89 GLN A O 1
ATOM 669 N N . PRO A 1 90 ? -5.056 4.879 -2.443 1.00 76.25 90 PRO A N 1
ATOM 670 C CA . PRO A 1 90 ? -3.782 5.556 -2.186 1.00 76.25 90 PRO A CA 1
ATOM 671 C C . PRO A 1 90 ? -3.751 6.942 -2.830 1.00 76.25 90 PRO A C 1
ATOM 673 O O . PRO A 1 90 ? -4.268 7.109 -3.923 1.00 76.25 90 PRO A O 1
ATOM 676 N N . ASP A 1 91 ? -3.141 7.921 -2.168 1.00 79.69 91 ASP A N 1
ATOM 677 C CA . ASP A 1 91 ? -3.012 9.277 -2.714 1.00 79.69 91 ASP A CA 1
ATOM 678 C C . ASP A 1 91 ? -1.973 9.301 -3.847 1.00 79.69 91 ASP A C 1
ATOM 680 O O . ASP A 1 91 ? -0.904 8.703 -3.716 1.00 79.69 91 ASP A O 1
ATOM 684 N N . GLU A 1 92 ? -2.253 10.013 -4.941 1.00 80.12 92 GLU A N 1
ATOM 685 C CA . GLU A 1 92 ? -1.363 10.151 -6.104 1.00 80.12 92 GLU A CA 1
ATOM 686 C C . GLU A 1 92 ? -0.015 10.793 -5.738 1.00 80.12 92 GLU A C 1
ATOM 688 O O . GLU A 1 92 ? 1.027 10.481 -6.332 1.00 80.12 92 GLU A O 1
ATOM 693 N N . GLU A 1 93 ? -0.015 11.664 -4.726 1.00 77.44 93 GLU A N 1
ATOM 694 C CA . GLU A 1 93 ? 1.195 12.312 -4.211 1.00 77.44 93 GLU A CA 1
ATOM 695 C C . GLU A 1 93 ? 2.126 11.328 -3.493 1.00 77.44 93 GLU A C 1
ATOM 697 O O . GLU A 1 93 ? 3.342 11.520 -3.479 1.00 77.44 93 GLU A O 1
ATOM 702 N N . LEU A 1 94 ? 1.572 10.234 -2.964 1.00 75.38 94 LEU A N 1
ATOM 703 C CA . LEU A 1 94 ? 2.293 9.199 -2.226 1.00 75.38 94 LEU A CA 1
ATOM 704 C C . LEU A 1 94 ? 2.831 8.066 -3.111 1.00 75.38 94 LEU A C 1
ATOM 706 O O . LEU A 1 94 ? 3.404 7.101 -2.596 1.00 75.38 94 LEU A O 1
ATOM 710 N N . PHE A 1 95 ? 2.658 8.173 -4.428 1.00 77.25 95 PHE A N 1
ATOM 711 C CA . PHE A 1 95 ? 3.302 7.286 -5.386 1.00 77.25 95 PHE A CA 1
ATOM 712 C C . PHE A 1 95 ? 4.668 7.813 -5.790 1.00 77.25 95 PHE A C 1
ATOM 714 O O . PHE A 1 95 ? 4.814 8.969 -6.203 1.00 77.25 95 PHE A O 1
ATOM 721 N N . ASP A 1 96 ? 5.649 6.923 -5.773 1.00 78.75 96 ASP A N 1
ATOM 722 C CA . ASP A 1 96 ? 6.972 7.206 -6.298 1.00 78.75 96 ASP A CA 1
ATOM 723 C C . ASP A 1 96 ? 7.497 6.020 -7.110 1.00 78.75 96 ASP A C 1
ATOM 725 O O . ASP A 1 96 ? 7.209 4.857 -6.813 1.00 78.75 96 ASP A O 1
ATOM 729 N N . VAL A 1 97 ? 8.218 6.332 -8.185 1.00 77.06 97 VAL A N 1
ATOM 730 C CA . VAL A 1 97 ? 8.759 5.346 -9.124 1.00 77.06 97 VAL A CA 1
ATOM 731 C C . VAL A 1 97 ? 10.213 5.685 -9.383 1.00 77.06 97 VAL A C 1
ATOM 733 O O . VAL A 1 97 ? 10.534 6.661 -10.061 1.00 77.06 97 VAL A O 1
ATOM 736 N N . ASN A 1 98 ? 11.087 4.831 -8.868 1.00 77.81 98 ASN A N 1
ATOM 737 C CA . ASN A 1 98 ? 12.526 5.006 -8.934 1.00 77.81 98 ASN A CA 1
ATOM 738 C C . ASN A 1 98 ? 13.162 3.922 -9.801 1.00 77.81 98 ASN A C 1
ATOM 740 O O . ASN A 1 98 ? 12.756 2.762 -9.784 1.00 77.81 98 ASN A O 1
ATOM 744 N N . CYS A 1 99 ? 14.189 4.295 -10.554 1.00 77.56 99 CYS A N 1
ATOM 745 C CA . CYS A 1 99 ? 15.007 3.381 -11.336 1.00 77.56 99 CYS A CA 1
ATOM 746 C C . CYS A 1 99 ? 16.379 3.261 -10.655 1.00 77.56 99 CYS A C 1
ATOM 748 O O . CYS A 1 99 ? 17.284 4.070 -10.864 1.00 77.56 99 CYS A O 1
ATOM 750 N N . GLY A 1 100 ? 16.535 2.257 -9.793 1.00 76.00 100 GLY A N 1
ATOM 751 C CA . GLY A 1 100 ? 17.716 2.102 -8.946 1.00 76.00 100 GLY A CA 1
ATOM 752 C C . GLY A 1 100 ? 17.756 3.154 -7.836 1.00 76.00 100 GLY A C 1
ATOM 753 O O . GLY A 1 100 ? 16.867 3.195 -6.994 1.00 76.00 100 GLY A O 1
ATOM 754 N N . LEU A 1 101 ? 18.802 3.984 -7.820 1.00 69.25 101 LEU A N 1
ATOM 755 C CA . LEU A 1 101 ? 18.994 5.052 -6.824 1.00 69.25 101 LEU A CA 1
ATOM 756 C C . LEU A 1 101 ? 18.504 6.429 -7.300 1.00 69.25 101 LEU A C 1
ATOM 758 O O . LEU A 1 101 ? 18.611 7.403 -6.558 1.00 69.25 101 LEU A O 1
ATOM 762 N N . PHE A 1 102 ? 18.014 6.527 -8.536 1.00 72.38 102 PHE A N 1
ATOM 763 C CA . PHE A 1 102 ? 17.661 7.794 -9.168 1.00 72.38 102 PHE A CA 1
ATOM 764 C C . PHE A 1 102 ? 16.296 7.714 -9.851 1.00 72.38 102 PHE A C 1
ATOM 766 O O . PHE A 1 102 ? 15.748 6.634 -10.085 1.00 72.38 102 PHE A O 1
ATOM 773 N N . ASN A 1 103 ? 15.778 8.880 -10.235 1.00 71.94 103 ASN A N 1
ATOM 774 C CA . ASN A 1 103 ? 14.662 8.970 -11.169 1.00 71.94 103 ASN A CA 1
ATOM 775 C C . ASN A 1 103 ? 15.008 8.230 -12.469 1.00 71.94 103 ASN A C 1
ATOM 777 O O . ASN A 1 103 ? 16.175 8.170 -12.854 1.00 71.94 103 ASN A O 1
ATOM 781 N N . CYS A 1 104 ? 13.991 7.718 -13.165 1.00 72.56 104 CYS A N 1
ATOM 782 C CA . CYS A 1 104 ? 14.111 7.016 -14.449 1.00 72.56 104 CYS A CA 1
ATOM 783 C C . CYS A 1 104 ? 14.561 7.933 -15.607 1.00 72.56 104 CYS A C 1
ATOM 785 O O . CYS A 1 104 ? 13.839 8.165 -16.578 1.00 72.56 104 CYS A O 1
ATOM 787 N N . THR A 1 105 ? 15.766 8.483 -15.494 1.00 67.19 105 THR A N 1
ATOM 788 C CA . THR A 1 105 ? 16.484 9.201 -16.542 1.00 67.19 105 THR A CA 1
ATOM 789 C C . THR A 1 105 ? 17.418 8.216 -17.252 1.00 67.19 105 THR A C 1
ATOM 791 O O . THR A 1 105 ? 17.814 7.210 -16.676 1.00 67.19 105 THR A O 1
ATOM 794 N N . ASP A 1 106 ? 17.704 8.473 -18.528 1.00 60.44 106 ASP A N 1
ATOM 795 C CA . ASP A 1 106 ? 18.271 7.609 -19.594 1.00 60.44 106 ASP A CA 1
ATOM 796 C C . ASP A 1 106 ? 19.437 6.637 -19.260 1.00 60.44 106 ASP A C 1
ATOM 798 O O . ASP A 1 106 ? 19.807 5.752 -20.034 1.00 60.44 106 ASP A O 1
ATOM 802 N N . ILE A 1 107 ? 20.042 6.758 -18.087 1.00 60.62 107 ILE A N 1
ATOM 803 C CA . ILE A 1 107 ? 21.264 6.066 -17.693 1.00 60.62 107 ILE A CA 1
ATOM 804 C C . ILE A 1 107 ? 20.953 4.642 -17.200 1.00 60.62 107 ILE A C 1
ATOM 806 O O . ILE A 1 107 ? 19.929 4.395 -16.578 1.00 60.62 107 ILE A O 1
ATOM 810 N N . GLY A 1 108 ? 21.831 3.681 -17.516 1.00 63.66 108 GLY A N 1
ATOM 811 C CA . GLY A 1 108 ? 21.762 2.259 -17.129 1.00 63.66 108 GLY A CA 1
ATOM 812 C C . GLY A 1 108 ? 21.192 1.982 -15.738 1.00 63.66 108 GLY A C 1
ATOM 813 O O . GLY A 1 108 ? 21.949 1.998 -14.776 1.00 63.66 108 GLY A O 1
ATOM 814 N N . PHE A 1 109 ? 19.900 1.662 -15.634 1.00 70.50 109 PHE A N 1
ATOM 815 C CA . PHE A 1 109 ? 19.287 1.211 -14.385 1.00 70.50 109 PHE A CA 1
ATOM 816 C C . PHE A 1 109 ? 19.155 -0.312 -14.376 1.00 70.50 109 PHE A C 1
ATOM 818 O O . PHE A 1 109 ? 18.819 -0.930 -15.387 1.00 70.50 109 PHE A O 1
ATOM 825 N N . SER A 1 110 ? 19.462 -0.918 -13.230 1.00 68.44 110 SER A N 1
ATOM 826 C CA . SER A 1 110 ? 19.445 -2.371 -13.029 1.00 68.44 110 SER A CA 1
ATOM 827 C C . SER A 1 110 ? 18.199 -2.869 -12.300 1.00 68.44 110 SER A C 1
ATOM 829 O O . SER A 1 110 ? 17.943 -4.069 -12.338 1.00 68.44 110 SER A O 1
ATOM 831 N N . SER A 1 111 ? 17.436 -1.972 -11.672 1.00 70.31 111 SER A N 1
ATOM 832 C CA . SER A 1 111 ? 16.207 -2.269 -10.936 1.00 70.31 111 SER A CA 1
ATOM 833 C C . SER A 1 111 ? 15.199 -1.130 -11.070 1.00 70.31 111 SER A C 1
ATOM 835 O O . SER A 1 111 ? 15.581 0.017 -11.307 1.00 70.31 111 SER A O 1
ATOM 837 N N . ILE A 1 112 ? 13.918 -1.447 -10.897 1.00 73.25 112 ILE A N 1
ATOM 838 C CA . ILE A 1 112 ? 12.825 -0.475 -10.825 1.00 73.25 112 ILE A CA 1
ATOM 839 C C . ILE A 1 112 ? 12.094 -0.722 -9.513 1.00 73.25 112 ILE A C 1
ATOM 841 O O . ILE A 1 112 ? 11.800 -1.867 -9.175 1.00 73.25 112 ILE A O 1
ATOM 845 N N . THR A 1 113 ? 11.820 0.348 -8.786 1.00 73.56 113 THR A N 1
ATOM 846 C CA . THR A 1 113 ? 11.172 0.323 -7.484 1.00 73.56 113 THR A CA 1
ATOM 847 C C . THR A 1 113 ? 9.937 1.201 -7.560 1.00 73.56 113 THR A C 1
ATOM 849 O O . THR A 1 113 ? 10.044 2.409 -7.761 1.00 73.56 113 THR A O 1
ATOM 852 N N . VAL A 1 114 ? 8.766 0.596 -7.390 1.00 72.56 114 VAL A N 1
ATOM 853 C CA . VAL A 1 114 ? 7.517 1.324 -7.165 1.00 72.56 114 VAL A CA 1
ATOM 854 C C . VAL A 1 114 ? 7.241 1.347 -5.669 1.00 72.56 114 VAL A C 1
ATOM 856 O O . VAL A 1 114 ? 7.194 0.302 -5.018 1.00 72.56 114 VAL A O 1
ATOM 859 N N . SER A 1 115 ? 7.014 2.538 -5.131 1.00 74.62 115 SER A N 1
ATOM 860 C CA . SER A 1 115 ? 6.467 2.722 -3.790 1.00 74.62 115 SER A CA 1
ATOM 861 C C . SER A 1 115 ? 5.113 3.407 -3.859 1.00 74.62 115 SER A C 1
ATOM 863 O O . SER A 1 115 ? 4.913 4.356 -4.615 1.00 74.62 115 SER A O 1
ATOM 865 N N . ALA A 1 116 ? 4.197 2.924 -3.030 1.00 72.06 116 ALA A N 1
ATOM 866 C CA . ALA A 1 116 ? 2.896 3.527 -2.806 1.00 72.06 116 ALA A CA 1
ATOM 867 C C . ALA A 1 116 ? 2.643 3.588 -1.299 1.00 72.06 116 ALA A C 1
ATOM 869 O O . ALA A 1 116 ? 3.104 2.724 -0.540 1.00 72.06 116 ALA A O 1
ATOM 870 N N . ALA A 1 117 ? 1.899 4.596 -0.858 1.00 70.31 117 ALA A N 1
ATOM 871 C CA . ALA A 1 117 ? 1.447 4.678 0.520 1.00 70.31 117 ALA A CA 1
ATOM 872 C C . ALA A 1 117 ? -0.041 5.015 0.596 1.00 70.31 117 ALA A C 1
ATOM 874 O O . ALA A 1 117 ? -0.600 5.689 -0.266 1.00 70.31 117 ALA A O 1
ATOM 875 N N . ILE A 1 118 ? -0.667 4.523 1.660 1.00 69.31 118 ILE A N 1
ATOM 876 C CA . ILE A 1 118 ? -2.058 4.806 2.006 1.00 69.31 118 ILE A CA 1
ATOM 877 C C . ILE A 1 118 ? -2.098 5.549 3.341 1.00 69.31 118 ILE A C 1
ATOM 879 O O . ILE A 1 118 ? -1.360 5.222 4.279 1.00 69.31 118 ILE A O 1
ATOM 883 N N . LEU A 1 119 ? -2.954 6.566 3.407 1.00 69.88 119 LEU A N 1
ATOM 884 C CA . LEU A 1 119 ? -3.238 7.343 4.609 1.00 69.88 119 LEU A CA 1
ATOM 885 C C . LEU A 1 119 ? -4.545 6.840 5.216 1.00 69.88 119 LEU A C 1
ATOM 887 O O . LEU A 1 119 ? -5.611 6.946 4.610 1.00 69.88 119 LEU A O 1
ATOM 891 N N . PHE A 1 120 ? -4.465 6.300 6.427 1.00 64.38 120 PHE A N 1
ATOM 892 C CA . PHE A 1 120 ? -5.636 5.937 7.208 1.00 64.38 120 PHE A CA 1
ATOM 893 C C . PHE A 1 120 ? -5.959 7.049 8.192 1.00 64.38 120 PHE A C 1
ATOM 895 O O . PHE A 1 120 ? -5.161 7.364 9.075 1.00 64.38 120 PHE A O 1
ATOM 902 N N . HIS A 1 121 ? -7.162 7.595 8.069 1.00 64.25 121 HIS A N 1
ATOM 903 C CA . HIS A 1 121 ? -7.750 8.438 9.096 1.00 64.25 121 HIS A CA 1
ATOM 904 C C . HIS A 1 121 ? -8.625 7.573 9.997 1.00 64.25 121 HIS A C 1
ATOM 906 O O . HIS A 1 121 ? -9.667 7.073 9.568 1.00 64.25 121 HIS A O 1
ATOM 912 N N . ASP A 1 122 ? -8.192 7.379 11.241 1.00 61.16 122 ASP A N 1
ATOM 913 C CA . ASP A 1 122 ? -9.003 6.703 12.241 1.00 61.16 122 ASP A CA 1
ATOM 914 C C . ASP A 1 122 ? -10.005 7.697 12.839 1.00 61.16 122 ASP A C 1
ATOM 916 O O . ASP A 1 122 ? -9.639 8.650 13.529 1.00 61.16 122 ASP A O 1
ATOM 920 N N . THR A 1 123 ? -11.292 7.486 12.576 1.00 61.97 123 THR A N 1
ATOM 921 C CA . THR A 1 123 ? -12.366 8.333 13.111 1.00 61.97 123 THR A CA 1
ATOM 922 C C . THR A 1 123 ? -12.659 8.069 14.589 1.00 61.97 123 THR A C 1
ATOM 924 O O . THR A 1 123 ? -13.343 8.872 15.217 1.00 61.97 123 THR A O 1
ATOM 927 N N . ILE A 1 124 ? -12.190 6.946 15.143 1.00 62.03 124 ILE A N 1
ATOM 928 C CA . ILE A 1 124 ? -12.451 6.519 16.524 1.00 62.03 124 ILE A CA 1
ATOM 929 C C . ILE A 1 124 ? -11.415 7.128 17.471 1.00 62.03 124 ILE A C 1
ATOM 931 O O . ILE A 1 124 ? -11.777 7.629 18.535 1.00 62.03 124 ILE A O 1
ATOM 935 N N . PHE A 1 125 ? -10.139 7.120 17.077 1.00 69.12 125 PHE A N 1
ATOM 936 C CA . PHE A 1 125 ? -9.039 7.637 17.901 1.00 69.12 125 PHE A CA 1
ATOM 937 C C . PHE A 1 125 ? -8.490 8.990 17.426 1.00 69.12 125 PHE A C 1
ATOM 939 O O . PHE A 1 125 ? -7.660 9.586 18.111 1.00 69.12 125 PHE A O 1
ATOM 946 N N . GLY A 1 126 ? -8.952 9.496 16.275 1.00 62.88 126 GLY A N 1
ATOM 947 C CA . GLY A 1 126 ? -8.510 10.774 15.706 1.00 62.88 126 GLY A CA 1
ATOM 948 C C . GLY A 1 126 ? -7.055 10.770 15.230 1.00 62.88 126 GLY A C 1
ATOM 949 O O . GLY A 1 126 ? -6.496 11.827 14.943 1.00 62.88 126 GLY A O 1
ATOM 950 N N . SER A 1 127 ? -6.423 9.598 15.170 1.00 65.62 127 SER A N 1
ATOM 951 C CA . SER A 1 127 ? -5.046 9.420 14.731 1.00 65.62 127 SER A CA 1
ATOM 952 C C . SER A 1 127 ? -4.972 9.189 13.223 1.00 65.62 127 SER A C 1
ATOM 954 O O . SER A 1 127 ? -5.841 8.567 12.608 1.00 65.62 127 SER A O 1
ATOM 956 N N . VAL A 1 128 ? -3.902 9.706 12.620 1.00 66.25 128 VAL A N 1
ATOM 957 C CA . VAL A 1 128 ? -3.562 9.452 11.219 1.00 66.25 128 VAL A CA 1
ATOM 958 C C . VAL A 1 128 ? -2.444 8.423 11.189 1.00 66.25 128 VAL A C 1
ATOM 960 O O . VAL A 1 128 ? -1.380 8.647 11.768 1.00 66.25 128 VAL A O 1
ATOM 963 N N . TYR A 1 129 ? -2.681 7.300 10.519 1.00 63.00 129 TYR A N 1
ATOM 964 C CA . TYR A 1 129 ? -1.675 6.269 10.297 1.00 63.00 129 TYR A CA 1
ATOM 965 C C . TYR A 1 129 ? -1.277 6.271 8.828 1.00 63.00 129 TYR A C 1
ATOM 967 O O . TYR A 1 129 ? -2.096 6.008 7.950 1.00 63.00 129 TYR A O 1
ATOM 975 N N . GLN A 1 130 ? -0.006 6.553 8.554 1.00 64.38 130 GLN A N 1
ATOM 976 C CA . GLN A 1 130 ? 0.554 6.418 7.217 1.00 64.38 130 GLN A CA 1
ATOM 977 C C . GLN A 1 130 ? 1.240 5.060 7.106 1.00 64.38 130 GLN A C 1
ATOM 979 O O . GLN A 1 130 ? 2.170 4.763 7.859 1.00 64.38 130 GLN A O 1
ATOM 984 N N . GLN A 1 131 ? 0.795 4.237 6.160 1.00 62.16 131 GLN A N 1
ATOM 985 C CA . GLN A 1 131 ? 1.456 2.978 5.851 1.00 62.16 131 GLN A CA 1
ATOM 986 C C . GLN A 1 131 ? 2.183 3.128 4.516 1.00 62.16 131 GLN A C 1
ATOM 988 O O . GLN A 1 131 ? 1.562 3.132 3.454 1.00 62.16 131 GLN A O 1
ATOM 993 N N . VAL A 1 132 ? 3.505 3.293 4.585 1.00 59.66 132 VAL A N 1
ATOM 994 C CA . VAL A 1 132 ? 4.377 3.323 3.405 1.00 59.66 132 VAL A CA 1
ATOM 995 C C . VAL A 1 132 ? 4.864 1.910 3.145 1.00 59.66 132 VAL A C 1
ATOM 997 O O . VAL A 1 132 ? 5.502 1.311 4.013 1.00 59.66 132 VAL A O 1
ATOM 1000 N N . LEU A 1 133 ? 4.576 1.382 1.957 1.00 59.75 133 LEU A N 1
ATOM 1001 C CA . LEU A 1 133 ? 5.127 0.108 1.523 1.00 59.75 133 LEU A CA 1
ATOM 1002 C C . LEU A 1 133 ? 6.098 0.323 0.361 1.00 59.75 133 LEU A C 1
ATOM 1004 O O . LEU A 1 133 ? 5.676 0.437 -0.792 1.00 59.75 133 LEU A O 1
ATOM 1008 N N . PRO A 1 134 ? 7.411 0.371 0.646 1.00 55.44 134 PRO A N 1
ATOM 1009 C CA . PRO A 1 134 ? 8.410 0.280 -0.397 1.00 55.44 134 PRO A CA 1
ATOM 1010 C C . PRO A 1 134 ? 8.537 -1.191 -0.795 1.00 55.44 134 PRO A C 1
ATOM 1012 O O . PRO A 1 134 ? 9.203 -1.974 -0.116 1.00 55.44 134 PRO A O 1
ATOM 1015 N N . GLU A 1 135 ? 7.898 -1.596 -1.889 1.00 56.72 135 GLU A N 1
ATOM 1016 C CA . GLU A 1 135 ? 8.180 -2.910 -2.455 1.00 56.72 135 GLU A CA 1
ATOM 1017 C C . GLU A 1 135 ? 9.398 -2.795 -3.368 1.00 56.72 135 GLU A C 1
ATOM 1019 O O . GLU A 1 135 ? 9.311 -2.447 -4.546 1.00 56.72 135 GLU A O 1
ATOM 1024 N N . ASN A 1 136 ? 10.568 -3.055 -2.786 1.00 50.25 136 ASN A N 1
ATOM 1025 C CA . ASN A 1 136 ? 11.824 -3.040 -3.517 1.00 50.25 136 ASN A CA 1
ATOM 1026 C C . ASN A 1 136 ? 12.021 -4.372 -4.247 1.00 50.25 136 ASN A C 1
ATOM 1028 O O . ASN A 1 136 ? 12.780 -5.237 -3.808 1.00 50.25 136 ASN A O 1
ATOM 1032 N N . LEU A 1 137 ? 11.286 -4.563 -5.342 1.00 48.03 137 LEU A N 1
ATOM 1033 C CA . LEU A 1 137 ? 11.462 -5.722 -6.205 1.00 48.03 137 LEU A CA 1
ATOM 1034 C C . LEU A 1 137 ? 12.633 -5.460 -7.163 1.00 48.03 137 LEU A C 1
ATOM 1036 O O . LEU A 1 137 ? 12.474 -4.905 -8.247 1.00 48.03 137 LEU A O 1
ATOM 1040 N N . THR A 1 138 ? 13.835 -5.874 -6.768 1.00 47.59 138 THR A N 1
ATOM 1041 C CA . THR A 1 138 ? 15.033 -5.839 -7.616 1.00 47.59 138 THR A CA 1
ATOM 1042 C C . THR A 1 138 ? 14.945 -6.903 -8.713 1.00 47.59 138 THR A C 1
ATOM 1044 O O . THR A 1 138 ? 15.520 -7.985 -8.611 1.00 47.59 138 THR A O 1
ATOM 1047 N N . ILE A 1 139 ? 14.211 -6.606 -9.789 1.00 48.97 139 ILE A N 1
ATOM 1048 C CA . ILE A 1 139 ? 14.244 -7.417 -11.012 1.00 48.97 139 ILE A CA 1
ATOM 1049 C C . ILE A 1 139 ? 15.440 -6.947 -11.846 1.00 48.97 139 ILE A C 1
ATOM 1051 O O . ILE A 1 139 ? 15.483 -5.766 -12.195 1.00 48.97 139 ILE A O 1
ATOM 1055 N N . PRO A 1 140 ? 16.406 -7.822 -12.183 1.00 45.47 140 PRO A N 1
ATOM 1056 C CA . PRO A 1 140 ? 17.521 -7.439 -13.035 1.00 45.47 140 PRO A CA 1
ATOM 1057 C C . PRO A 1 140 ? 16.990 -7.002 -14.404 1.00 45.47 140 PRO A C 1
ATOM 1059 O O . PRO A 1 140 ? 16.362 -7.787 -15.110 1.00 45.47 140 PRO A O 1
ATOM 1062 N N . ALA A 1 141 ? 17.301 -5.769 -14.813 1.00 44.56 141 ALA A N 1
ATOM 1063 C CA . ALA A 1 141 ? 16.927 -5.195 -16.115 1.00 44.56 141 ALA A CA 1
ATOM 1064 C C . ALA A 1 141 ? 17.498 -5.948 -17.346 1.00 44.56 141 ALA A C 1
ATOM 1066 O O . ALA A 1 141 ? 17.297 -5.537 -18.488 1.00 44.56 141 ALA A O 1
ATOM 1067 N N . ALA A 1 142 ? 18.203 -7.063 -17.135 1.00 37.47 142 ALA A N 1
ATOM 1068 C CA . ALA A 1 142 ? 18.750 -7.940 -18.162 1.00 37.47 142 ALA A CA 1
ATOM 1069 C C . ALA A 1 142 ? 17.755 -9.044 -18.567 1.00 37.47 142 ALA A C 1
ATOM 1071 O O . ALA A 1 142 ? 18.100 -10.219 -18.619 1.00 37.47 142 ALA A O 1
ATOM 1072 N N . ALA A 1 143 ? 16.517 -8.678 -18.887 1.00 36.16 143 ALA A N 1
ATOM 1073 C CA . ALA A 1 143 ? 15.729 -9.473 -19.818 1.00 36.16 143 ALA A CA 1
ATOM 1074 C C . ALA A 1 143 ? 15.834 -8.774 -21.171 1.00 36.16 143 ALA A C 1
ATOM 1076 O O . ALA A 1 143 ? 15.010 -7.933 -21.527 1.00 36.16 143 ALA A O 1
ATOM 1077 N N . THR A 1 144 ? 16.889 -9.095 -21.924 1.00 35.06 144 THR A N 1
ATOM 1078 C CA . THR A 1 144 ? 16.906 -8.873 -23.369 1.00 35.06 144 THR A CA 1
ATOM 1079 C C . THR A 1 144 ? 15.746 -9.680 -23.942 1.00 35.06 144 THR A C 1
ATOM 1081 O O . THR A 1 144 ? 15.902 -10.843 -24.298 1.00 35.06 144 THR A O 1
ATOM 1084 N N . GLN A 1 145 ? 14.548 -9.098 -23.978 1.00 35.22 145 GLN A N 1
ATOM 1085 C CA . GLN A 1 145 ? 13.480 -9.638 -24.795 1.00 35.22 145 GLN A CA 1
ATOM 1086 C C . GLN A 1 145 ? 13.928 -9.424 -26.236 1.00 35.22 145 GLN A C 1
ATOM 1088 O O . GLN A 1 145 ? 13.909 -8.309 -26.759 1.00 35.22 145 GLN A O 1
ATOM 1093 N N . THR A 1 146 ? 14.433 -10.487 -26.858 1.00 30.91 146 THR A N 1
ATOM 1094 C CA . THR A 1 146 ? 14.589 -10.554 -28.305 1.00 30.91 146 THR A CA 1
ATOM 1095 C C . THR A 1 146 ? 13.183 -10.459 -28.878 1.00 30.91 146 THR A C 1
ATOM 1097 O O . THR A 1 146 ? 12.473 -11.456 -28.979 1.00 30.91 146 THR A O 1
ATOM 1100 N N . TYR A 1 147 ? 12.741 -9.242 -29.187 1.00 34.00 147 TYR A N 1
ATOM 1101 C CA . TYR A 1 147 ? 11.528 -9.028 -29.956 1.00 34.00 147 TYR A CA 1
ATOM 1102 C C . TYR A 1 147 ? 11.764 -9.670 -31.321 1.00 34.00 147 TYR A C 1
ATOM 1104 O O . TYR A 1 147 ? 12.406 -9.085 -32.192 1.00 34.00 147 TYR A O 1
ATOM 1112 N N . ALA A 1 148 ? 11.279 -10.897 -31.510 1.00 31.47 148 ALA A N 1
ATOM 1113 C CA . ALA A 1 148 ? 11.037 -11.409 -32.842 1.00 31.47 148 ALA A CA 1
ATOM 1114 C C . ALA A 1 148 ? 9.968 -10.492 -33.437 1.00 31.47 148 ALA A C 1
ATOM 1116 O O . ALA A 1 148 ? 8.784 -10.608 -33.118 1.00 31.47 148 ALA A O 1
ATOM 1117 N N . THR A 1 149 ? 10.408 -9.519 -34.233 1.00 35.06 149 THR A N 1
ATOM 1118 C CA . THR A 1 149 ? 9.549 -8.641 -35.016 1.00 35.06 149 THR A CA 1
ATOM 1119 C C . THR A 1 149 ? 8.792 -9.516 -36.008 1.00 35.06 149 THR A C 1
ATOM 1121 O O . THR A 1 149 ? 9.213 -9.722 -37.142 1.00 35.06 149 THR A O 1
ATOM 1124 N N . THR A 1 150 ? 7.683 -10.099 -35.568 1.00 37.28 150 THR A N 1
ATOM 1125 C CA . THR A 1 150 ? 6.686 -10.651 -36.472 1.00 37.28 150 THR A CA 1
ATOM 1126 C C . THR A 1 150 ? 5.957 -9.447 -37.033 1.00 37.28 150 THR A C 1
ATOM 1128 O O . THR A 1 150 ? 5.061 -8.876 -36.418 1.00 37.28 150 THR A O 1
ATOM 1131 N N . THR A 1 151 ? 6.436 -8.992 -38.187 1.00 32.97 151 THR A N 1
ATOM 1132 C CA . THR A 1 151 ? 5.722 -8.044 -39.031 1.00 32.97 151 THR A CA 1
ATOM 1133 C C . THR A 1 151 ? 4.287 -8.547 -39.209 1.00 32.97 151 THR A C 1
ATOM 1135 O O . THR A 1 151 ? 4.094 -9.701 -39.607 1.00 32.97 151 THR A O 1
ATOM 1138 N N . PRO A 1 152 ? 3.259 -7.735 -38.907 1.00 35.09 152 PRO A N 1
ATOM 1139 C CA . PRO A 1 152 ? 1.897 -8.113 -39.232 1.00 35.09 152 PRO A CA 1
ATOM 1140 C C . PRO A 1 152 ? 1.806 -8.231 -40.755 1.00 35.09 152 PRO A C 1
ATOM 1142 O O . PRO A 1 152 ? 1.972 -7.247 -41.476 1.00 35.09 152 PRO A O 1
ATOM 1145 N N . LYS A 1 153 ? 1.573 -9.448 -41.260 1.00 33.84 153 LYS A N 1
ATOM 1146 C CA . LYS A 1 153 ? 1.095 -9.629 -42.630 1.00 33.84 153 LYS A CA 1
ATOM 1147 C C . LYS A 1 153 ? -0.251 -8.918 -42.715 1.00 33.84 153 LYS A C 1
ATOM 114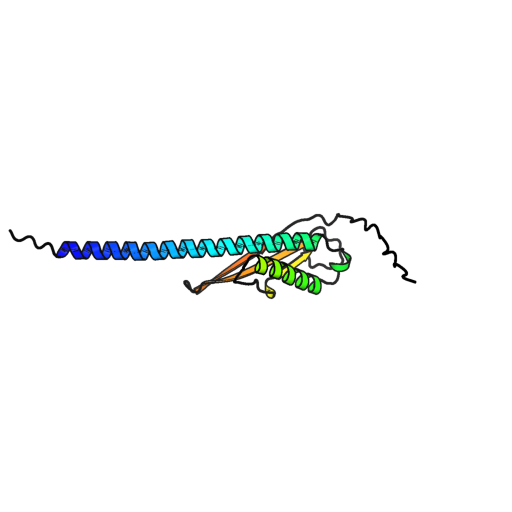9 O O . LYS A 1 153 ? -1.235 -9.384 -42.147 1.00 33.84 153 LYS A O 1
ATOM 1154 N N . VAL A 1 154 ? -0.263 -7.786 -43.408 1.00 38.00 154 VAL A N 1
ATOM 1155 C CA . VAL A 1 154 ? -1.478 -7.162 -43.923 1.00 38.00 154 VAL A CA 1
ATOM 1156 C C . VAL A 1 154 ? -2.181 -8.232 -44.761 1.00 38.00 154 VAL A C 1
ATOM 1158 O O . VAL A 1 154 ? -1.629 -8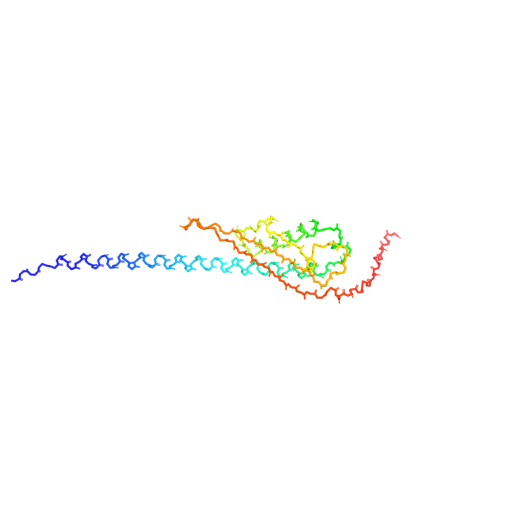.706 -45.752 1.00 38.00 154 VAL A O 1
ATOM 1161 N N . LEU A 1 155 ? -3.348 -8.697 -44.306 1.00 41.22 155 LEU A N 1
ATOM 1162 C CA . LEU A 1 155 ? -4.256 -9.444 -45.168 1.00 41.22 155 LEU A CA 1
ATOM 1163 C C . LEU A 1 155 ? -4.802 -8.439 -46.182 1.00 41.22 155 LEU A C 1
ATOM 1165 O O . LEU A 1 155 ? -5.739 -7.698 -45.883 1.00 41.22 155 LEU A O 1
ATOM 1169 N N . ASP A 1 156 ? -4.193 -8.404 -47.364 1.00 42.06 156 ASP A N 1
ATOM 1170 C CA . ASP A 1 156 ? -4.791 -7.770 -48.529 1.00 42.06 156 ASP A CA 1
ATOM 1171 C C . ASP A 1 156 ? -6.060 -8.546 -48.882 1.00 42.06 156 ASP A C 1
ATOM 1173 O O . ASP A 1 156 ? -6.027 -9.690 -49.333 1.00 42.06 156 ASP A O 1
ATOM 1177 N N . ASN A 1 157 ? -7.197 -7.923 -48.597 1.00 47.50 157 ASN A N 1
ATOM 1178 C CA . ASN A 1 157 ? -8.505 -8.406 -48.991 1.00 47.50 157 ASN A CA 1
ATOM 1179 C C . ASN A 1 157 ? -8.896 -7.666 -50.276 1.00 47.50 157 ASN A C 1
ATOM 1181 O O . ASN A 1 157 ? -9.530 -6.608 -50.209 1.00 47.50 157 ASN A O 1
ATOM 1185 N N . LYS A 1 158 ? -8.450 -8.180 -51.430 1.00 41.38 158 LYS A N 1
ATOM 1186 C CA . LYS A 1 158 ? -9.077 -7.960 -52.742 1.00 41.38 158 LYS A CA 1
ATOM 1187 C C . LYS A 1 158 ? -8.545 -8.902 -53.814 1.00 41.38 158 LYS A C 1
ATOM 1189 O O . LYS A 1 158 ? -7.309 -8.996 -53.947 1.00 41.38 158 LYS A O 1
#

Radius of gyration: 27.04 Å; chains: 1; bounding box: 55×24×115 Å

Sequence (158 aa):
MNRQPHRERGIATIEMAAVVTLTIVILAMIVLSGRLTWHAIALTKGVANTNRIVATLPRATIVGGSTALKLFTINTVYDATRSAGLDIQPDEELFDVNCGLFNCTDIGFSSITVSAAILFHDTIFGSVYQQVLPENLTIPAAATQTYATTTPKVLDNK